Protein AF-A0A835L212-F1 (afdb_monomer_lite)

Structure (mmCIF, N/CA/C/O backbone):
data_AF-A0A835L212-F1
#
_entry.id   AF-A0A835L212-F1
#
loop_
_atom_site.group_PDB
_atom_site.id
_atom_site.type_symbol
_atom_site.label_atom_id
_atom_site.label_alt_id
_atom_site.label_comp_id
_atom_site.label_asym_id
_atom_site.label_entity_id
_atom_site.label_seq_id
_atom_site.pdbx_PDB_ins_code
_atom_site.Cartn_x
_atom_site.Cartn_y
_atom_site.Cartn_z
_atom_site.occupancy
_atom_site.B_iso_or_equiv
_atom_site.auth_seq_id
_atom_site.auth_comp_id
_atom_site.auth_asym_id
_atom_site.auth_atom_id
_atom_site.pdbx_PDB_model_num
ATOM 1 N N . MET A 1 1 ? -10.636 13.031 8.357 1.00 70.44 1 MET A N 1
ATOM 2 C CA . MET A 1 1 ? -10.614 12.098 7.208 1.00 70.44 1 MET A CA 1
ATOM 3 C C . MET A 1 1 ? -11.930 12.208 6.466 1.00 70.44 1 MET A C 1
ATOM 5 O O . MET A 1 1 ? -12.944 12.406 7.127 1.00 70.44 1 MET A O 1
ATOM 9 N N . SER A 1 2 ? -11.921 12.104 5.136 1.00 88.88 2 SER A N 1
ATOM 10 C CA . SER A 1 2 ? -13.164 11.943 4.375 1.00 88.88 2 SER A CA 1
ATOM 11 C C . SER A 1 2 ? -13.771 10.563 4.650 1.00 88.88 2 SER A C 1
ATOM 13 O O . SER A 1 2 ? -13.042 9.620 4.964 1.00 88.88 2 SER A O 1
ATOM 15 N N . ALA A 1 3 ? -15.092 10.424 4.512 1.00 89.00 3 ALA A N 1
ATOM 16 C CA . ALA A 1 3 ? -15.765 9.128 4.636 1.00 89.00 3 ALA A CA 1
ATOM 17 C C . ALA A 1 3 ? -15.241 8.112 3.603 1.00 89.00 3 ALA A C 1
ATOM 19 O O . ALA A 1 3 ? -15.040 6.946 3.932 1.00 89.00 3 ALA A O 1
ATOM 20 N N . ALA A 1 4 ? -14.932 8.577 2.388 1.00 92.06 4 ALA A N 1
ATOM 21 C CA . ALA A 1 4 ? -14.387 7.736 1.323 1.00 92.06 4 ALA A CA 1
ATOM 22 C C . ALA A 1 4 ? -12.998 7.174 1.673 1.00 92.06 4 ALA A C 1
ATOM 24 O O . ALA A 1 4 ? -12.751 5.983 1.497 1.00 92.06 4 ALA A O 1
ATOM 25 N N . ASP A 1 5 ? -12.112 8.005 2.232 1.00 90.25 5 ASP A N 1
ATOM 26 C CA . ASP A 1 5 ? -10.775 7.568 2.658 1.00 90.25 5 ASP A CA 1
ATOM 27 C C . ASP A 1 5 ? -10.868 6.550 3.800 1.00 90.25 5 ASP A C 1
ATOM 29 O O . ASP A 1 5 ? -10.077 5.611 3.881 1.00 90.25 5 ASP A O 1
ATOM 33 N N . PHE A 1 6 ? -11.850 6.733 4.688 1.00 90.94 6 PHE A N 1
ATOM 34 C CA . PHE A 1 6 ? -12.090 5.826 5.803 1.00 90.94 6 PHE A CA 1
ATOM 35 C C . PHE A 1 6 ? -12.523 4.442 5.330 1.00 90.94 6 PHE A C 1
ATOM 37 O O . PHE A 1 6 ? -11.936 3.449 5.755 1.00 90.94 6 PHE A O 1
ATOM 44 N N . GLU A 1 7 ? -13.497 4.361 4.424 1.00 93.00 7 GLU A N 1
ATOM 45 C CA . GLU A 1 7 ? -13.922 3.086 3.838 1.00 93.00 7 GLU A CA 1
ATOM 46 C C . GLU A 1 7 ? -12.813 2.433 3.012 1.00 93.00 7 GLU A C 1
ATOM 48 O O . GLU A 1 7 ? -12.614 1.221 3.098 1.00 93.00 7 GLU A O 1
ATOM 53 N N . TYR A 1 8 ? -12.055 3.228 2.251 1.00 92.31 8 TYR A N 1
ATOM 54 C CA . TYR A 1 8 ? -10.911 2.734 1.490 1.00 92.31 8 TYR A CA 1
ATOM 55 C C . TYR A 1 8 ? -9.886 2.048 2.401 1.00 92.31 8 TYR A C 1
ATOM 57 O O . TYR A 1 8 ? -9.523 0.892 2.167 1.00 92.31 8 TYR A O 1
ATOM 65 N N . LEU A 1 9 ? -9.469 2.723 3.477 1.00 91.25 9 LEU A N 1
ATOM 66 C CA . LEU A 1 9 ? -8.549 2.143 4.451 1.00 91.25 9 LEU A CA 1
ATOM 67 C C . LEU A 1 9 ? -9.162 0.917 5.125 1.00 91.25 9 LEU A C 1
ATOM 69 O O . LEU A 1 9 ? -8.510 -0.119 5.196 1.00 91.25 9 LEU A O 1
ATOM 73 N N . LEU A 1 10 ? -10.421 0.987 5.560 1.00 91.75 10 LEU A N 1
ATOM 74 C CA . LEU A 1 10 ? -11.091 -0.131 6.221 1.00 91.75 10 LEU A CA 1
ATOM 75 C C . LEU A 1 10 ? -11.120 -1.393 5.346 1.00 91.75 10 LEU A C 1
ATOM 77 O O . LEU A 1 10 ? -10.877 -2.484 5.851 1.00 91.75 10 LEU A O 1
ATOM 81 N N . ASN A 1 11 ? -11.350 -1.253 4.040 1.00 92.38 11 ASN A N 1
ATOM 82 C CA . ASN A 1 11 ? -11.322 -2.377 3.103 1.00 92.38 11 ASN A CA 1
ATOM 83 C C . ASN A 1 11 ? -9.909 -2.941 2.899 1.00 92.38 11 ASN A C 1
ATOM 85 O O . ASN A 1 11 ? -9.748 -4.151 2.754 1.00 92.38 11 ASN A O 1
ATOM 89 N N . LYS A 1 12 ? -8.887 -2.080 2.908 1.00 90.88 12 LYS A N 1
ATOM 90 C CA . LYS A 1 12 ? -7.484 -2.476 2.737 1.00 90.88 12 LYS A CA 1
ATOM 91 C C . LYS A 1 12 ? -6.911 -3.170 3.967 1.00 90.88 12 LYS A C 1
ATOM 93 O O . LYS A 1 12 ? -6.424 -4.291 3.875 1.00 90.88 12 LYS A O 1
ATOM 98 N N . ILE A 1 13 ? -6.985 -2.521 5.127 1.00 92.50 13 ILE A N 1
ATOM 99 C CA . ILE A 1 13 ? -6.368 -3.037 6.355 1.00 92.50 13 ILE A CA 1
ATOM 100 C C . ILE A 1 13 ? -7.302 -3.926 7.182 1.00 92.50 13 ILE A C 1
ATOM 102 O O . ILE A 1 13 ? -6.830 -4.664 8.045 1.00 92.50 13 ILE A O 1
ATOM 106 N N . GLY A 1 14 ? -8.613 -3.884 6.923 1.00 89.12 14 GLY A N 1
ATOM 107 C CA . GLY A 1 14 ? -9.645 -4.624 7.655 1.00 89.12 14 GLY A CA 1
ATOM 108 C C . GLY A 1 14 ? -9.334 -6.105 7.873 1.00 89.12 14 GLY A C 1
ATOM 109 O O . GLY A 1 14 ? -9.448 -6.551 9.013 1.00 89.12 14 GLY A O 1
ATOM 110 N N . PRO A 1 15 ? -8.869 -6.861 6.859 1.00 89.31 15 PRO A N 1
ATOM 111 C CA . PRO A 1 15 ? -8.487 -8.263 7.030 1.00 89.31 15 PRO A CA 1
ATOM 112 C C . PRO A 1 15 ? -7.364 -8.492 8.054 1.00 89.31 15 PRO A C 1
ATOM 114 O O . PRO A 1 15 ? -7.351 -9.523 8.720 1.00 89.31 15 PRO A O 1
ATOM 117 N N . PHE A 1 16 ? -6.443 -7.537 8.214 1.00 87.81 16 PHE A N 1
ATOM 118 C CA . PHE A 1 16 ? -5.304 -7.643 9.133 1.00 87.81 16 PHE A CA 1
ATOM 119 C C . PHE A 1 16 ? -5.662 -7.265 10.572 1.00 87.81 16 PHE A C 1
ATOM 121 O O . PHE A 1 16 ? -5.077 -7.787 11.519 1.00 87.81 16 PHE A O 1
ATOM 128 N N . ILE A 1 17 ? -6.624 -6.354 10.743 1.00 89.06 17 ILE A N 1
ATOM 129 C CA . ILE A 1 17 ? -7.064 -5.864 12.056 1.00 89.06 17 ILE A CA 1
ATOM 130 C C . ILE A 1 17 ? -8.395 -6.481 12.510 1.00 89.06 17 ILE A C 1
ATOM 132 O O . ILE A 1 17 ? -8.899 -6.149 13.585 1.00 89.06 17 ILE A O 1
ATOM 136 N N . ALA A 1 18 ? -8.991 -7.373 11.722 1.00 86.31 18 ALA A N 1
ATOM 137 C CA . ALA A 1 18 ? -10.182 -8.107 12.118 1.00 86.31 18 ALA A CA 1
ATOM 138 C C . ALA A 1 18 ? -9.864 -9.021 13.307 1.00 86.31 18 ALA A C 1
ATOM 140 O O . ALA A 1 18 ? -8.902 -9.787 13.299 1.00 86.31 18 ALA A O 1
ATOM 141 N N . LYS A 1 19 ? -10.691 -8.947 14.347 1.00 82.81 19 LYS A N 1
ATOM 142 C CA . LYS A 1 19 ? -10.622 -9.832 15.511 1.00 82.81 19 LYS A CA 1
ATOM 143 C C . LYS A 1 19 ? -11.982 -10.478 15.735 1.00 82.81 19 LYS A C 1
ATOM 145 O O . LYS A 1 19 ? -13.010 -9.935 15.336 1.00 82.81 19 LYS A O 1
ATOM 150 N N . GLN A 1 20 ? -11.962 -11.660 16.339 1.00 80.31 20 GLN A N 1
ATOM 151 C CA . GLN A 1 20 ? -13.162 -12.436 16.628 1.00 80.31 20 GLN A CA 1
ATOM 152 C C . GLN A 1 20 ? -13.620 -12.215 18.067 1.00 80.31 20 GLN A C 1
ATOM 154 O O . GLN A 1 20 ? -12.817 -11.931 18.961 1.00 80.31 20 GLN A O 1
ATOM 159 N N . ASP A 1 21 ? -14.924 -12.359 18.275 1.00 85.31 21 ASP A N 1
ATOM 160 C CA . ASP A 1 21 ? -15.516 -12.368 19.605 1.00 85.31 21 ASP A CA 1
ATOM 161 C C . ASP A 1 21 ? -14.958 -13.534 20.427 1.00 85.31 21 ASP A C 1
ATOM 163 O O . ASP A 1 21 ? -14.700 -14.626 19.920 1.00 85.31 21 ASP A O 1
ATOM 167 N N . THR A 1 22 ? -14.784 -13.302 21.724 1.00 85.00 22 THR A N 1
ATOM 168 C CA . THR A 1 22 ? -14.407 -14.347 22.683 1.00 85.00 22 THR A CA 1
ATOM 169 C C . THR A 1 22 ? -15.605 -14.686 23.563 1.00 85.00 22 THR A C 1
ATOM 171 O O . THR A 1 22 ? -16.493 -13.852 23.740 1.00 85.00 22 THR A O 1
ATOM 174 N N . ASN A 1 23 ? -15.600 -15.858 24.210 1.00 81.69 23 ASN A N 1
ATOM 175 C CA . ASN A 1 23 ? -16.662 -16.244 25.157 1.00 81.69 23 ASN A CA 1
ATOM 176 C C . ASN A 1 23 ? -16.877 -15.228 26.295 1.00 81.69 23 ASN A C 1
ATOM 178 O O . ASN A 1 23 ? -17.965 -15.164 26.857 1.00 81.69 23 ASN A O 1
ATOM 182 N N . MET A 1 24 ? -15.854 -14.440 26.638 1.00 80.31 24 MET A N 1
ATOM 183 C CA . MET A 1 24 ? -15.894 -13.495 27.758 1.00 80.31 24 MET A CA 1
ATOM 184 C C . MET A 1 24 ? -16.203 -12.054 27.332 1.00 80.31 24 MET A C 1
ATOM 186 O O . MET A 1 24 ? -16.617 -11.248 28.164 1.00 80.31 24 MET A O 1
ATOM 190 N N . ARG A 1 25 ? -15.966 -11.689 26.063 1.00 81.12 25 ARG A N 1
ATOM 191 C CA . ARG A 1 25 ? -16.117 -10.311 25.574 1.00 81.12 25 ARG A CA 1
ATOM 192 C C . ARG A 1 25 ? -16.297 -10.271 24.056 1.00 81.12 25 ARG A C 1
ATOM 194 O O . ARG A 1 25 ? -15.542 -10.923 23.330 1.00 81.12 25 ARG A O 1
ATOM 201 N N . LYS A 1 26 ? -17.212 -9.409 23.595 1.00 82.56 26 LYS A N 1
ATOM 202 C CA . LYS A 1 26 ? -17.301 -8.998 22.187 1.00 82.56 26 LYS A CA 1
ATOM 203 C C . LYS A 1 26 ? -16.055 -8.224 21.761 1.00 82.56 26 LYS A C 1
ATOM 205 O O . LYS A 1 26 ? -15.530 -7.395 22.513 1.00 82.56 26 LYS A O 1
ATOM 210 N N . CYS A 1 27 ? -15.587 -8.506 20.559 1.00 85.19 27 CYS A N 1
ATOM 211 C CA . CYS A 1 27 ? -14.503 -7.795 19.927 1.00 85.19 27 CYS A CA 1
ATOM 212 C C . CYS A 1 27 ? -14.895 -6.338 19.667 1.00 85.19 27 CYS A C 1
ATOM 214 O O . CYS A 1 27 ? -16.058 -6.009 19.436 1.00 85.19 27 CYS A O 1
ATOM 216 N N . ILE A 1 28 ? -13.895 -5.459 19.695 1.00 85.38 28 ILE A N 1
ATOM 217 C CA . ILE A 1 28 ? -14.054 -4.079 19.246 1.00 85.38 28 ILE A CA 1
ATOM 218 C C . ILE A 1 28 ? -14.254 -4.111 17.725 1.00 85.38 28 ILE A C 1
ATOM 220 O O . ILE A 1 28 ? -13.419 -4.706 17.032 1.00 85.38 28 ILE A O 1
ATOM 224 N N . PRO A 1 29 ? -15.329 -3.506 17.198 1.00 89.00 29 PRO A N 1
ATOM 225 C CA . PRO A 1 29 ? -15.591 -3.492 15.767 1.00 89.00 29 PRO A CA 1
ATOM 226 C C . PRO A 1 29 ? -14.468 -2.767 15.024 1.00 89.00 29 PRO A C 1
ATOM 228 O O . PRO A 1 29 ? -13.897 -1.792 15.513 1.00 89.00 29 PRO A O 1
ATOM 231 N N . ILE A 1 30 ? -14.151 -3.246 13.822 1.00 90.62 30 ILE A N 1
ATOM 232 C CA . ILE A 1 30 ? -13.004 -2.794 13.016 1.00 90.62 30 ILE A CA 1
ATOM 233 C C . ILE A 1 30 ? -13.026 -1.271 12.800 1.00 90.62 30 ILE A C 1
ATOM 235 O O . ILE A 1 30 ? -11.984 -0.621 12.852 1.00 90.62 30 ILE A O 1
ATOM 239 N N . GLN A 1 31 ? -14.219 -0.699 12.634 1.00 90.94 31 GLN A N 1
ATOM 240 C CA . GLN A 1 31 ? -14.452 0.733 12.463 1.00 90.94 31 GLN A CA 1
ATOM 241 C C . GLN A 1 31 ? -13.967 1.532 13.677 1.00 90.94 31 GLN A C 1
ATOM 243 O O . GLN A 1 31 ? -13.248 2.513 13.523 1.00 90.94 31 GLN A O 1
ATOM 248 N N . GLU A 1 32 ? -14.304 1.094 14.892 1.00 90.69 32 GLU A N 1
ATOM 249 C CA . GLU A 1 32 ? -13.860 1.762 16.120 1.00 90.69 32 GLU A CA 1
ATOM 250 C C . GLU A 1 32 ? -12.357 1.598 16.328 1.00 90.69 32 GLU A C 1
ATOM 252 O O . GLU A 1 32 ? -11.688 2.532 16.761 1.00 90.69 32 GLU A O 1
ATOM 257 N N . ARG A 1 33 ? -11.798 0.435 15.970 1.00 91.62 33 ARG A N 1
ATOM 258 C CA . ARG A 1 33 ? -10.348 0.204 16.044 1.00 91.62 33 ARG A CA 1
ATOM 259 C C . ARG A 1 33 ? -9.577 1.185 15.163 1.00 91.62 33 ARG A C 1
ATOM 261 O O . ARG A 1 33 ? -8.579 1.741 15.618 1.00 91.62 33 ARG A O 1
ATOM 268 N N . LEU A 1 34 ? -10.054 1.402 13.935 1.00 91.75 34 LEU A N 1
ATOM 269 C CA . LEU A 1 34 ? -9.471 2.367 13.008 1.00 91.75 34 LEU A CA 1
ATOM 270 C C . LEU A 1 34 ? -9.679 3.803 13.500 1.00 91.75 34 LEU A C 1
ATOM 272 O O . LEU A 1 34 ? -8.713 4.558 13.571 1.00 91.75 34 LEU A O 1
ATOM 276 N N . ALA A 1 35 ? -10.896 4.158 13.922 1.00 90.75 35 ALA A N 1
ATOM 277 C CA . ALA A 1 35 ? -11.215 5.494 14.427 1.00 90.75 35 ALA A CA 1
ATOM 278 C C . ALA A 1 35 ? -10.301 5.903 15.594 1.00 90.75 35 ALA A C 1
ATOM 280 O O . ALA A 1 35 ? -9.655 6.945 15.528 1.00 90.75 35 ALA A O 1
ATOM 281 N N . VAL A 1 36 ? -10.136 5.023 16.589 1.00 91.25 36 VAL A N 1
ATOM 282 C CA . VAL A 1 36 ? -9.240 5.237 17.739 1.00 91.25 36 VAL A CA 1
ATOM 283 C C . VAL A 1 36 ? -7.792 5.484 17.313 1.00 91.25 36 VAL A C 1
ATOM 285 O O . VAL A 1 36 ? -7.079 6.231 17.976 1.00 91.25 36 VAL A O 1
ATOM 288 N N . SER A 1 37 ? -7.334 4.832 16.242 1.00 88.38 37 SER A N 1
ATOM 289 C CA . SER A 1 37 ? -5.959 4.978 15.753 1.00 88.38 37 SER A CA 1
ATOM 290 C C . SER A 1 37 ? -5.725 6.204 14.880 1.00 88.38 37 SER A C 1
ATOM 292 O O . SER A 1 37 ? -4.597 6.686 14.793 1.00 88.38 37 SER A O 1
ATOM 294 N N . CYS A 1 38 ? -6.781 6.708 14.246 1.00 86.25 38 CYS A N 1
ATOM 295 C CA . CYS A 1 38 ? -6.734 7.922 13.445 1.00 86.25 38 CYS A CA 1
ATOM 296 C C . CYS A 1 38 ? -6.922 9.179 14.299 1.00 86.25 38 CYS A C 1
ATOM 298 O O . CYS A 1 38 ? -6.452 10.248 13.906 1.00 86.25 38 CYS A O 1
ATOM 300 N N . ASP A 1 39 ? -7.5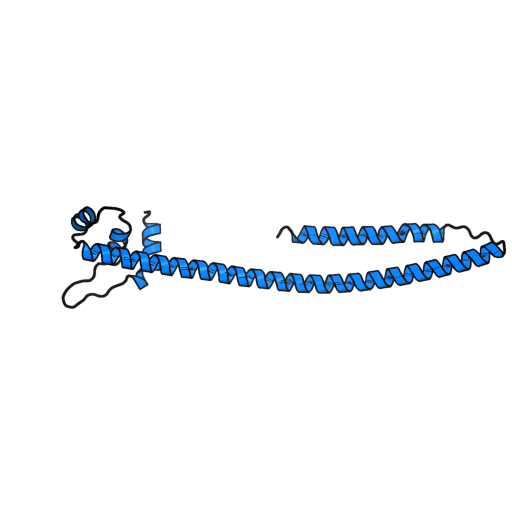86 9.066 15.452 1.00 82.94 39 ASP A N 1
ATOM 301 C CA . ASP A 1 39 ? -7.695 10.167 16.399 1.00 82.94 39 ASP A CA 1
ATOM 302 C C . ASP A 1 39 ? -6.332 10.435 17.051 1.00 82.94 39 ASP A C 1
ATOM 304 O O . ASP A 1 39 ? -5.870 9.709 17.931 1.00 82.94 39 ASP A O 1
ATOM 308 N N . GLY A 1 40 ? -5.679 11.522 16.634 1.00 83.06 40 GLY A N 1
ATOM 309 C CA . GLY A 1 40 ? -4.385 11.986 17.155 1.00 83.06 40 GLY A CA 1
ATOM 310 C C . GLY A 1 40 ? -4.436 12.570 18.574 1.00 83.06 40 GLY A C 1
ATOM 311 O O . GLY A 1 40 ? -3.611 13.413 18.927 1.00 83.06 40 GLY A O 1
ATOM 312 N N . ASP A 1 41 ? -5.420 12.168 19.372 1.00 88.06 41 ASP A N 1
ATOM 313 C CA . ASP A 1 41 ? -5.684 12.699 20.701 1.00 88.06 41 ASP A CA 1
ATOM 314 C C . ASP A 1 41 ? -4.892 11.967 21.794 1.00 88.06 41 ASP A C 1
ATOM 316 O O . ASP A 1 41 ? -4.366 10.864 21.629 1.00 88.06 41 ASP A O 1
ATOM 320 N N . LYS A 1 42 ? -4.813 12.572 22.983 1.00 91.12 42 LYS A N 1
ATOM 321 C CA . LYS A 1 42 ? -4.148 11.934 24.131 1.00 91.12 42 LYS A CA 1
ATOM 322 C C . LYS A 1 42 ? -4.902 10.667 24.551 1.00 91.12 42 LYS A C 1
ATOM 324 O O . LYS A 1 42 ? -6.128 10.667 24.645 1.00 91.12 42 LYS A O 1
ATOM 329 N N . PHE A 1 43 ? -4.170 9.637 24.988 1.00 90.38 43 PHE A N 1
ATOM 330 C CA . PHE A 1 43 ? -4.743 8.375 25.492 1.00 90.38 43 PHE A CA 1
ATOM 331 C C . PHE A 1 43 ? -5.826 8.547 26.568 1.00 90.38 43 PHE A C 1
ATOM 333 O O . PHE A 1 43 ? -6.745 7.739 26.651 1.00 90.38 43 PHE A O 1
ATOM 340 N N . SER A 1 44 ? -5.722 9.567 27.426 1.00 90.69 44 SER A N 1
ATOM 341 C CA . SER A 1 44 ? -6.745 9.873 28.435 1.00 90.69 44 SER A CA 1
ATOM 342 C C . SER A 1 44 ? -8.059 10.357 27.821 1.00 90.69 44 SER A C 1
ATOM 344 O O . SER A 1 44 ? -9.119 9.952 28.290 1.00 90.69 44 SER A O 1
ATOM 346 N N . SER A 1 45 ? -7.986 11.187 26.778 1.00 92.62 45 SER A N 1
ATOM 347 C CA . SER A 1 45 ? -9.153 11.690 26.049 1.00 92.62 45 SER A CA 1
ATOM 348 C C . SER A 1 45 ? -9.819 10.558 25.271 1.00 92.62 45 SER A C 1
ATOM 350 O O . SER A 1 45 ? -11.018 10.338 25.414 1.00 92.62 45 SER A O 1
ATOM 352 N N . LEU A 1 46 ? -9.020 9.754 24.562 1.00 91.00 46 LEU A N 1
ATOM 353 C CA . LEU A 1 46 ? -9.493 8.575 23.829 1.00 91.00 46 LEU A CA 1
ATOM 354 C C . LEU A 1 46 ? -10.155 7.544 24.750 1.00 91.00 46 LEU A C 1
ATOM 356 O O . LEU A 1 46 ? -11.217 7.015 24.431 1.00 91.00 46 LEU A O 1
ATOM 360 N N . ALA A 1 47 ? -9.571 7.291 25.926 1.00 91.38 47 ALA A N 1
ATOM 361 C CA . ALA A 1 47 ? -10.150 6.384 26.918 1.00 91.38 47 ALA A CA 1
ATOM 362 C C . ALA A 1 47 ? -11.516 6.867 27.415 1.00 91.38 47 ALA A C 1
ATOM 364 O O . ALA A 1 47 ? -12.423 6.061 27.623 1.00 91.38 47 ALA A O 1
ATOM 365 N N . TYR A 1 48 ? -11.683 8.181 27.584 1.00 91.94 48 TYR A N 1
ATOM 366 C CA . TYR A 1 48 ? -12.962 8.759 27.976 1.00 91.94 48 TYR A CA 1
ATOM 367 C C . TYR A 1 48 ? -14.002 8.703 26.849 1.00 91.94 48 TYR A C 1
ATOM 369 O O . TYR A 1 48 ? -15.165 8.403 27.133 1.00 91.94 48 TYR A O 1
ATOM 377 N N . LEU A 1 49 ? -13.591 8.964 25.604 1.00 91.50 49 LEU A N 1
ATOM 378 C CA . LEU A 1 49 ? -14.466 9.018 24.430 1.00 91.50 49 LEU A CA 1
ATOM 379 C C . LEU A 1 49 ? -14.954 7.624 24.014 1.00 91.50 49 LEU A 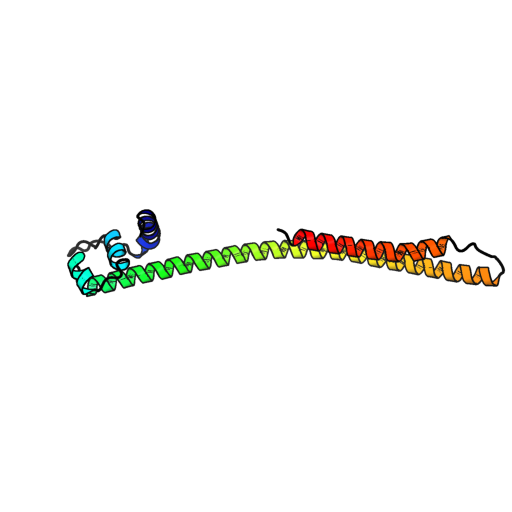C 1
ATOM 381 O O . LEU A 1 49 ? -16.155 7.375 23.983 1.00 91.50 49 LEU A O 1
ATOM 385 N N . PHE A 1 50 ? -14.025 6.694 23.789 1.00 88.12 50 PHE A N 1
ATOM 386 C CA . PHE A 1 50 ? -14.311 5.341 23.301 1.00 88.12 50 PHE A CA 1
ATOM 387 C C . PHE A 1 50 ? -14.607 4.327 24.414 1.00 88.12 50 PHE A C 1
ATOM 389 O O . PHE A 1 50 ? -14.922 3.174 24.140 1.00 88.12 50 PHE A O 1
ATOM 396 N N . LYS A 1 51 ? -14.497 4.729 25.689 1.00 90.31 51 LYS A N 1
ATOM 397 C CA . LYS A 1 51 ? -14.700 3.854 26.864 1.00 90.31 51 LYS A CA 1
ATOM 398 C C . LYS A 1 51 ? -13.785 2.620 26.879 1.00 90.31 51 LYS A C 1
ATOM 400 O O . LYS A 1 51 ? -14.134 1.576 27.429 1.00 90.31 51 LYS A O 1
ATOM 405 N N . PHE A 1 52 ? -12.585 2.746 26.317 1.00 88.88 52 PHE A N 1
ATOM 406 C CA . PHE A 1 52 ? -11.556 1.706 26.338 1.00 88.88 52 PHE A CA 1
ATOM 407 C C . PHE A 1 52 ? -10.483 1.992 27.385 1.00 88.88 52 PHE A C 1
ATOM 409 O O . PHE A 1 52 ? -10.188 3.140 27.713 1.00 88.88 52 PHE A O 1
ATOM 416 N N . SER A 1 53 ? -9.849 0.934 27.900 1.00 91.25 53 SER A N 1
ATOM 417 C CA . SER A 1 53 ? -8.654 1.109 28.725 1.00 91.25 53 SER A CA 1
ATOM 418 C C . SER A 1 53 ? -7.512 1.678 27.878 1.00 91.25 53 SER A C 1
ATOM 420 O O . SER A 1 53 ? -7.390 1.374 26.690 1.00 91.25 53 SER A O 1
ATOM 422 N N . LYS A 1 54 ? -6.615 2.449 28.504 1.00 91.19 54 LYS A N 1
ATOM 423 C CA . LYS A 1 54 ? -5.423 2.989 27.825 1.00 91.19 54 LYS A CA 1
ATOM 424 C C . LYS A 1 54 ? -4.575 1.890 27.171 1.00 91.19 54 LYS A C 1
ATOM 426 O O . LYS A 1 54 ? -4.046 2.102 26.087 1.00 91.19 54 LYS A O 1
ATOM 431 N N . SER A 1 55 ? -4.491 0.714 27.800 1.00 92.06 55 SER A N 1
ATOM 432 C CA . SER A 1 55 ? -3.802 -0.453 27.236 1.00 92.06 55 SER A CA 1
ATOM 433 C C . 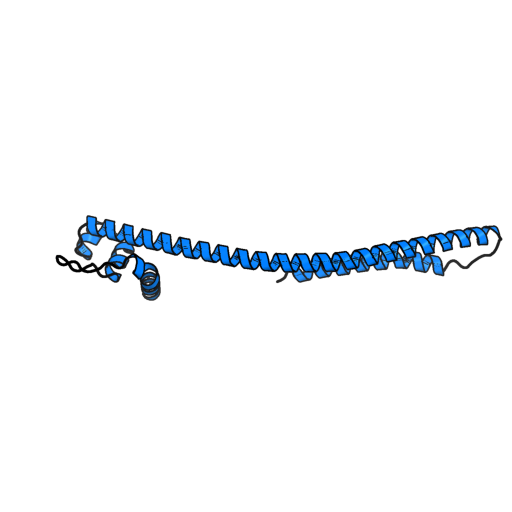SER A 1 55 ? -4.465 -0.947 25.952 1.00 92.06 55 SER A C 1
ATOM 435 O O . SER A 1 55 ? -3.784 -1.147 24.956 1.00 92.06 55 SER A O 1
ATOM 437 N N . THR A 1 56 ? -5.795 -1.069 25.947 1.00 90.81 56 THR A N 1
ATOM 438 C CA . THR A 1 56 ? -6.564 -1.490 24.768 1.00 90.81 56 THR A CA 1
ATOM 439 C C . THR A 1 56 ? -6.369 -0.516 23.608 1.00 90.81 56 THR A C 1
ATOM 441 O O . THR A 1 56 ? -6.183 -0.948 22.474 1.00 90.81 56 THR A O 1
ATOM 444 N N . ILE A 1 57 ? -6.369 0.789 23.893 1.00 91.94 57 ILE A N 1
ATOM 445 C CA . ILE A 1 57 ? -6.123 1.838 22.894 1.00 91.94 57 ILE A CA 1
ATOM 446 C C . ILE A 1 57 ? -4.716 1.702 22.313 1.00 91.94 57 ILE A C 1
ATOM 448 O O . ILE A 1 57 ? -4.574 1.653 21.097 1.00 91.94 57 ILE A O 1
ATOM 452 N N . ALA A 1 58 ? -3.691 1.570 23.160 1.00 92.12 58 ALA A N 1
ATOM 453 C CA . ALA A 1 58 ? -2.313 1.391 22.703 1.00 92.12 58 ALA A CA 1
ATOM 454 C C . ALA A 1 58 ? -2.161 0.157 21.800 1.00 92.12 58 ALA A C 1
ATOM 456 O O . ALA A 1 58 ? -1.562 0.245 20.731 1.00 92.12 58 ALA A O 1
ATOM 457 N N . THR A 1 59 ? -2.768 -0.969 22.183 1.00 91.19 59 THR A N 1
ATOM 458 C CA . THR A 1 59 ? -2.785 -2.183 21.360 1.00 91.19 59 THR A CA 1
ATOM 459 C C . THR A 1 59 ? -3.517 -1.967 20.034 1.00 91.19 59 THR A C 1
ATOM 461 O O . THR A 1 59 ? -3.031 -2.407 18.997 1.00 91.19 59 THR A O 1
ATOM 464 N N . CYS A 1 60 ? -4.655 -1.263 20.031 1.00 90.88 60 CYS A N 1
ATOM 465 C CA . CYS A 1 60 ? -5.373 -0.959 18.792 1.00 90.88 60 CYS A CA 1
ATOM 466 C C . CYS A 1 60 ? -4.534 -0.100 17.847 1.00 90.88 60 CYS A C 1
ATOM 468 O O . CYS A 1 60 ? -4.413 -0.459 16.680 1.00 90.88 60 CYS A O 1
ATOM 470 N N . ILE A 1 61 ? -3.920 0.970 18.357 1.00 91.94 61 ILE A N 1
ATOM 471 C CA . ILE A 1 61 ? -3.049 1.855 17.576 1.00 91.94 61 ILE A CA 1
ATOM 472 C C . ILE A 1 61 ? -1.895 1.058 16.970 1.00 91.94 61 ILE A C 1
ATOM 474 O O . ILE A 1 61 ? -1.679 1.123 15.766 1.00 91.94 61 ILE A O 1
ATOM 478 N N . MET A 1 62 ? -1.189 0.263 17.779 1.00 92.00 62 MET A N 1
ATOM 479 C CA . MET A 1 62 ? -0.065 -0.538 17.292 1.00 92.00 62 MET A CA 1
ATOM 480 C C . MET A 1 62 ? -0.471 -1.514 16.188 1.00 92.00 62 MET A C 1
ATOM 482 O O . MET A 1 62 ? 0.203 -1.582 15.164 1.00 92.00 62 MET A O 1
ATOM 486 N N . GLU A 1 63 ? -1.569 -2.249 16.377 1.00 91.31 63 GLU A N 1
ATOM 487 C CA . GLU A 1 63 ? -2.043 -3.217 15.384 1.00 91.31 63 GLU A CA 1
ATOM 488 C C . GLU A 1 63 ? -2.455 -2.532 14.073 1.00 91.31 63 GLU A C 1
ATOM 490 O O . GLU A 1 63 ? -2.111 -3.018 12.997 1.00 91.31 63 GLU A O 1
ATOM 495 N N . VAL A 1 64 ? -3.131 -1.380 14.145 1.00 93.12 64 VAL A N 1
ATOM 496 C CA . VAL A 1 64 ? -3.512 -0.619 12.946 1.00 93.12 64 VAL A CA 1
ATOM 497 C C . VAL A 1 64 ? -2.286 -0.041 12.239 1.00 93.12 64 VAL A C 1
ATOM 499 O O . VAL A 1 64 ? -2.154 -0.200 11.027 1.00 93.12 64 VAL A O 1
ATOM 502 N N . CYS A 1 65 ? -1.352 0.574 12.970 1.00 91.31 65 CYS A N 1
ATOM 503 C CA . CYS A 1 65 ? -0.116 1.097 12.388 1.00 91.31 65 CYS A CA 1
ATOM 504 C C . CYS A 1 65 ? 0.707 -0.009 11.715 1.00 91.31 65 CYS A C 1
ATOM 506 O O . CYS A 1 65 ? 1.244 0.201 10.630 1.00 91.31 65 CYS A O 1
ATOM 508 N N . GLN A 1 66 ? 0.784 -1.192 12.325 1.00 92.69 66 GLN A N 1
ATOM 509 C CA . GLN A 1 66 ? 1.496 -2.326 11.747 1.00 92.69 66 GLN A CA 1
ATOM 510 C C . GLN A 1 66 ? 0.837 -2.815 10.451 1.00 92.69 66 GLN A C 1
ATOM 512 O O . GLN A 1 66 ? 1.540 -3.038 9.465 1.00 92.69 66 GLN A O 1
ATOM 517 N N . ALA A 1 67 ? -0.495 -2.924 10.427 1.00 92.69 67 ALA A N 1
ATOM 518 C CA . ALA A 1 67 ? -1.238 -3.286 9.222 1.00 92.69 67 ALA A CA 1
ATOM 519 C C . ALA A 1 67 ? -1.031 -2.266 8.090 1.00 92.69 67 ALA A C 1
ATOM 521 O O . ALA A 1 67 ? -0.783 -2.653 6.951 1.00 92.69 67 ALA A O 1
ATOM 522 N N . LEU A 1 68 ? -1.052 -0.966 8.407 1.00 91.81 68 LEU A N 1
ATOM 523 C CA . LEU A 1 68 ? -0.786 0.098 7.435 1.00 91.81 68 LEU A CA 1
ATOM 524 C C . LEU A 1 68 ? 0.630 0.002 6.859 1.00 91.81 68 LEU A C 1
ATOM 526 O O . LEU A 1 68 ? 0.799 0.037 5.645 1.00 91.81 68 LEU A O 1
ATOM 530 N N . ILE A 1 69 ? 1.650 -0.158 7.707 1.00 92.06 69 ILE A N 1
ATOM 531 C CA . ILE A 1 69 ? 3.045 -0.288 7.254 1.00 92.06 69 ILE A CA 1
ATOM 532 C C . ILE A 1 69 ? 3.203 -1.486 6.312 1.00 92.06 69 ILE A C 1
ATOM 534 O O . ILE A 1 69 ? 3.909 -1.393 5.307 1.00 92.06 69 ILE A O 1
ATOM 538 N N . GLN A 1 70 ? 2.555 -2.607 6.629 1.00 91.12 70 GLN A N 1
ATOM 539 C CA . GLN A 1 70 ? 2.599 -3.803 5.797 1.00 91.12 70 GLN A CA 1
ATOM 540 C C . GLN A 1 70 ? 1.938 -3.572 4.433 1.00 91.12 70 GLN A C 1
ATOM 542 O O . GLN A 1 70 ? 2.543 -3.903 3.414 1.00 91.12 70 GLN A O 1
ATOM 547 N N . GLU A 1 71 ? 0.754 -2.958 4.407 1.00 91.25 71 GLU A N 1
ATOM 548 C CA . GLU A 1 71 ? 0.042 -2.654 3.163 1.00 91.25 71 GLU A CA 1
ATOM 549 C C . GLU A 1 71 ? 0.850 -1.696 2.275 1.00 91.25 71 GLU A C 1
ATOM 551 O O . GLU A 1 71 ? 1.084 -1.986 1.101 1.00 91.25 71 GLU A O 1
ATOM 556 N N . LEU A 1 72 ? 1.384 -0.607 2.846 1.00 89.69 72 LEU A N 1
ATOM 557 C CA . LEU A 1 72 ? 2.242 0.327 2.109 1.00 89.69 72 LEU A CA 1
ATOM 558 C C . LEU A 1 72 ? 3.481 -0.368 1.526 1.00 89.69 72 LEU A C 1
ATOM 560 O O . LEU A 1 72 ? 3.899 -0.071 0.406 1.00 89.69 72 LEU A O 1
ATOM 564 N N . ARG A 1 73 ? 4.089 -1.297 2.270 1.00 89.12 73 ARG A N 1
ATOM 565 C CA . ARG A 1 73 ? 5.283 -2.015 1.811 1.00 89.12 73 ARG A CA 1
ATOM 566 C C . ARG A 1 73 ? 4.991 -2.897 0.599 1.00 89.12 73 ARG A C 1
ATOM 568 O O . ARG A 1 73 ? 5.802 -2.931 -0.329 1.00 89.12 73 ARG A O 1
ATOM 575 N N . GLU A 1 74 ? 3.862 -3.598 0.601 1.00 88.75 74 GLU A N 1
ATOM 576 C CA . GLU A 1 74 ? 3.454 -4.438 -0.529 1.00 88.75 74 GLU A CA 1
ATOM 577 C C . GLU A 1 74 ? 3.063 -3.597 -1.752 1.00 88.75 74 GLU A C 1
ATOM 579 O O . GLU A 1 74 ? 3.445 -3.940 -2.877 1.00 88.75 74 GLU A O 1
ATOM 584 N N . GLU A 1 75 ? 2.403 -2.451 -1.562 1.00 88.69 75 GLU A N 1
ATOM 585 C CA . GLU A 1 75 ? 2.104 -1.528 -2.664 1.00 88.69 75 GLU A CA 1
ATOM 586 C C . GLU A 1 75 ? 3.383 -1.011 -3.336 1.00 88.69 75 GLU A C 1
ATOM 588 O O . GLU A 1 75 ? 3.528 -1.115 -4.558 1.00 88.69 75 GLU A O 1
ATOM 593 N N . VAL A 1 76 ? 4.361 -0.548 -2.550 1.00 88.56 76 VAL A N 1
ATOM 594 C CA . VAL A 1 76 ? 5.656 -0.080 -3.074 1.00 88.56 76 VAL A CA 1
ATOM 595 C C . VAL A 1 76 ? 6.389 -1.196 -3.816 1.00 88.56 76 VAL A C 1
ATOM 597 O O . VAL A 1 76 ? 6.874 -0.989 -4.929 1.00 88.56 76 VAL A O 1
ATOM 600 N N . LYS A 1 77 ? 6.442 -2.403 -3.245 1.00 87.25 77 LYS A N 1
ATOM 601 C CA . LYS A 1 77 ? 7.084 -3.561 -3.882 1.00 87.25 77 LYS A CA 1
ATOM 602 C C . LYS A 1 77 ? 6.443 -3.898 -5.229 1.00 87.25 77 LYS A C 1
ATOM 604 O O . LYS A 1 77 ? 7.154 -4.184 -6.191 1.00 87.25 77 LYS A O 1
ATOM 609 N N . THR A 1 78 ? 5.118 -3.830 -5.312 1.00 86.00 78 THR A N 1
ATOM 610 C CA . THR A 1 78 ? 4.369 -4.099 -6.544 1.00 86.00 78 THR A CA 1
ATOM 611 C C . THR A 1 78 ? 4.654 -3.046 -7.615 1.00 86.00 78 THR A C 1
ATOM 613 O O . THR A 1 78 ? 4.822 -3.391 -8.783 1.00 86.00 78 THR A O 1
ATOM 616 N N . ILE A 1 79 ? 4.751 -1.770 -7.233 1.00 86.69 79 ILE A N 1
ATOM 617 C CA . ILE A 1 79 ? 5.116 -0.680 -8.150 1.00 86.69 79 ILE A CA 1
ATOM 618 C C . ILE A 1 79 ? 6.526 -0.896 -8.704 1.00 86.69 79 ILE A C 1
ATOM 620 O O . ILE A 1 79 ? 6.718 -0.864 -9.917 1.00 86.69 79 ILE A O 1
ATOM 624 N N . VAL A 1 80 ? 7.500 -1.186 -7.837 1.00 82.56 80 VAL A N 1
ATOM 625 C CA . VAL A 1 80 ? 8.885 -1.452 -8.256 1.00 82.56 80 VAL A CA 1
ATOM 626 C C . VAL A 1 80 ? 8.955 -2.660 -9.195 1.00 82.56 80 VAL A C 1
ATOM 628 O O . VAL A 1 80 ? 9.643 -2.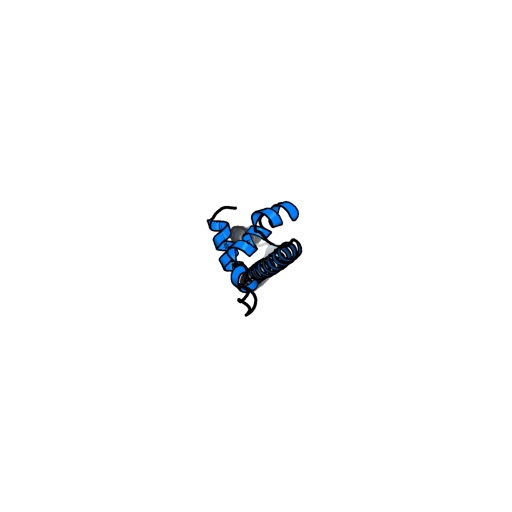606 -10.212 1.00 82.56 80 VAL A O 1
ATOM 631 N N . ALA A 1 81 ? 8.203 -3.726 -8.910 1.00 82.50 81 ALA A N 1
ATOM 632 C CA . ALA A 1 81 ? 8.136 -4.894 -9.783 1.00 82.50 81 ALA A CA 1
ATOM 633 C C . ALA A 1 81 ? 7.559 -4.549 -11.169 1.00 82.50 81 ALA A C 1
ATOM 635 O O . ALA A 1 81 ? 8.142 -4.934 -12.181 1.00 82.50 81 ALA A O 1
ATOM 636 N N . LYS A 1 82 ? 6.469 -3.775 -11.236 1.00 83.44 82 LYS A N 1
ATOM 637 C CA . LYS A 1 82 ? 5.886 -3.313 -12.509 1.00 83.44 82 LYS A CA 1
ATOM 638 C C . LYS A 1 82 ? 6.884 -2.492 -13.326 1.00 83.44 82 LYS A C 1
ATOM 640 O O . LYS A 1 82 ? 7.110 -2.809 -14.490 1.00 83.44 82 LYS A O 1
ATOM 645 N N . LEU A 1 83 ? 7.547 -1.526 -12.688 1.00 77.44 83 LEU A N 1
ATOM 646 C CA . LEU A 1 83 ? 8.579 -0.707 -13.326 1.00 77.44 83 LEU A CA 1
ATOM 647 C C . LEU A 1 83 ? 9.733 -1.568 -13.855 1.00 77.44 83 LEU A C 1
ATOM 649 O O . LEU A 1 83 ? 10.189 -1.364 -14.973 1.00 77.44 83 LEU A O 1
ATOM 653 N N . SER A 1 84 ? 10.174 -2.578 -13.097 1.00 73.06 84 SER A N 1
ATOM 654 C CA . SER A 1 84 ? 11.255 -3.467 -13.544 1.00 73.06 84 SER A CA 1
ATOM 655 C C . SER A 1 84 ? 10.892 -4.282 -14.792 1.00 73.06 84 SER A C 1
ATOM 657 O O . SER A 1 84 ? 11.739 -4.475 -15.663 1.00 73.06 84 SER A O 1
ATOM 659 N N . VAL A 1 85 ? 9.630 -4.709 -14.920 1.00 79.00 85 VAL A N 1
ATOM 660 C CA . VAL A 1 85 ? 9.134 -5.436 -16.098 1.00 79.00 85 VAL A CA 1
ATOM 661 C C . VAL A 1 85 ? 9.034 -4.507 -17.308 1.00 79.00 85 VAL A C 1
ATOM 663 O O . VAL A 1 85 ? 9.464 -4.880 -18.400 1.00 79.00 85 VAL A O 1
ATOM 666 N N . GLU A 1 86 ? 8.524 -3.287 -17.125 1.00 75.75 86 GLU A N 1
ATOM 667 C CA . GLU A 1 86 ? 8.458 -2.285 -18.196 1.00 75.75 86 GLU A CA 1
ATOM 668 C C . GLU A 1 86 ? 9.854 -1.912 -18.706 1.00 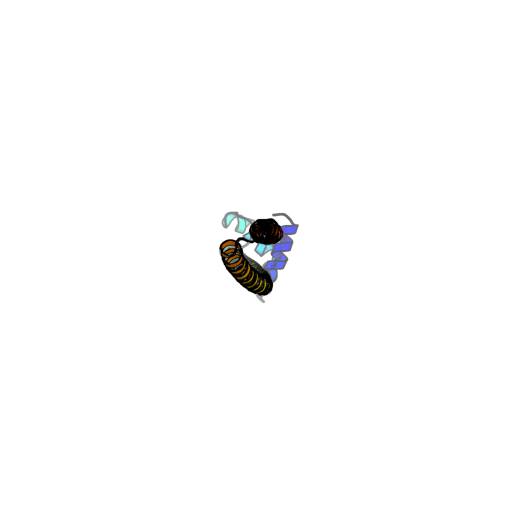75.75 86 GLU A C 1
ATOM 670 O O . GLU A 1 86 ? 10.094 -1.912 -19.914 1.00 75.75 86 GLU A O 1
ATOM 675 N N . MET A 1 87 ? 10.806 -1.689 -17.795 1.00 73.06 87 MET A N 1
ATOM 676 C CA . MET A 1 87 ? 12.193 -1.387 -18.153 1.00 73.06 87 MET A CA 1
ATOM 677 C C . MET A 1 87 ? 12.862 -2.534 -18.921 1.00 73.06 87 MET A C 1
ATOM 679 O O . MET A 1 87 ? 13.557 -2.284 -19.906 1.00 73.06 87 MET A O 1
ATOM 683 N N . ALA A 1 88 ? 12.631 -3.790 -18.525 1.00 69.94 88 ALA A N 1
ATOM 684 C CA . ALA A 1 88 ? 13.164 -4.951 -19.239 1.00 69.94 88 ALA A CA 1
ATOM 685 C C . ALA A 1 88 ? 12.604 -5.065 -20.672 1.00 69.94 88 ALA A C 1
ATOM 687 O O . ALA A 1 88 ? 13.353 -5.348 -21.609 1.00 69.94 88 ALA A O 1
ATOM 688 N N . GLY A 1 89 ? 11.309 -4.786 -20.862 1.00 68.81 89 GLY A N 1
ATOM 689 C CA . GLY A 1 89 ? 10.678 -4.792 -22.185 1.00 68.81 89 GLY A CA 1
ATOM 690 C C . GLY A 1 89 ? 11.187 -3.683 -23.114 1.00 68.81 89 GLY A C 1
ATOM 691 O O . GLY A 1 89 ? 11.265 -3.872 -24.329 1.00 68.81 89 GLY A O 1
ATOM 692 N N . SER A 1 90 ? 11.559 -2.525 -22.569 1.00 76.12 90 SER A N 1
ATOM 693 C CA . SER A 1 90 ? 12.196 -1.452 -23.343 1.00 76.12 90 SER A CA 1
ATOM 694 C C . SER A 1 90 ? 13.633 -1.800 -23.745 1.00 76.12 90 SER A C 1
ATOM 696 O O . SER A 1 90 ? 14.026 -1.527 -24.877 1.00 76.12 90 SER A O 1
ATOM 698 N N . LEU A 1 91 ? 14.393 -2.474 -22.874 1.00 65.50 91 LEU A N 1
ATOM 699 C CA . LEU A 1 91 ? 15.761 -2.914 -23.177 1.00 65.50 91 LEU A CA 1
ATOM 700 C C . LEU A 1 91 ? 15.816 -3.937 -24.321 1.00 65.50 91 LEU A C 1
ATOM 702 O O . LEU A 1 91 ? 16.651 -3.795 -25.208 1.00 65.50 91 LEU A O 1
ATOM 706 N N . GLN A 1 92 ? 14.896 -4.909 -24.361 1.00 67.56 92 GLN A N 1
ATOM 707 C CA . GLN A 1 92 ? 14.815 -5.869 -25.475 1.00 67.56 92 GLN A CA 1
ATOM 708 C C . GLN A 1 92 ? 14.538 -5.195 -26.824 1.00 67.56 92 GLN A C 1
ATOM 710 O O . GLN A 1 92 ? 15.083 -5.602 -27.849 1.00 67.56 92 GLN A O 1
ATOM 715 N N . ARG A 1 93 ? 13.698 -4.152 -26.837 1.00 67.06 93 ARG A N 1
ATOM 716 C CA . ARG A 1 93 ? 13.420 -3.383 -28.058 1.00 67.06 93 ARG A CA 1
ATOM 717 C C . ARG A 1 93 ? 14.647 -2.611 -28.533 1.00 67.06 93 ARG A C 1
ATOM 719 O O . ARG A 1 93 ? 14.935 -2.617 -29.724 1.00 67.06 93 ARG A O 1
ATOM 726 N N . LEU A 1 94 ? 15.395 -2.019 -27.606 1.00 64.88 94 LEU A N 1
ATOM 727 C CA . LEU A 1 94 ? 16.652 -1.332 -27.901 1.00 64.88 94 LEU A CA 1
ATOM 728 C C . LEU A 1 94 ? 17.718 -2.285 -28.453 1.00 64.88 94 LEU A C 1
ATOM 730 O O . LEU A 1 94 ? 18.379 -1.957 -29.434 1.00 64.88 94 LEU A O 1
ATOM 734 N N . GLU A 1 95 ? 17.855 -3.480 -27.877 1.00 68.50 95 GLU A N 1
ATOM 735 C CA . GLU A 1 95 ? 18.809 -4.486 -28.356 1.00 68.50 95 GLU A CA 1
ATOM 736 C C . GLU A 1 95 ? 18.516 -4.902 -29.808 1.00 68.50 95 GLU A C 1
ATOM 738 O O . GLU A 1 95 ? 19.432 -4.984 -30.625 1.00 68.50 95 GLU A O 1
ATOM 743 N N . TYR A 1 96 ? 17.238 -5.062 -30.168 1.00 70.19 96 TYR A N 1
ATOM 744 C CA . TYR A 1 96 ? 16.826 -5.355 -31.544 1.00 70.19 96 TYR A CA 1
ATOM 745 C C . TYR A 1 96 ? 17.198 -4.230 -32.531 1.00 70.19 96 TYR A C 1
ATOM 747 O O . TYR A 1 96 ? 17.798 -4.497 -33.573 1.00 70.19 96 TYR A O 1
ATOM 755 N N . VAL A 1 97 ? 16.918 -2.967 -32.183 1.00 68.88 97 VAL A N 1
ATOM 756 C CA . VAL A 1 97 ? 17.241 -1.796 -33.025 1.00 68.88 97 VAL A CA 1
ATOM 757 C C . VAL A 1 97 ? 18.755 -1.627 -33.208 1.00 68.88 97 VAL A C 1
ATOM 759 O O . VAL A 1 97 ? 19.230 -1.306 -34.302 1.00 68.88 97 VAL A O 1
ATOM 762 N N . VAL A 1 98 ? 19.549 -1.886 -32.165 1.00 63.41 98 VAL A N 1
ATOM 763 C CA . VAL A 1 98 ? 21.019 -1.827 -32.244 1.00 63.41 98 VAL A CA 1
ATOM 764 C C . VAL A 1 98 ? 21.566 -2.877 -33.217 1.00 63.41 98 VAL A C 1
ATOM 766 O O . VAL A 1 98 ? 22.461 -2.579 -34.007 1.00 63.41 98 VAL A O 1
ATOM 769 N N . VAL A 1 99 ? 21.010 -4.090 -33.220 1.00 67.94 99 VAL A N 1
ATOM 770 C CA . VAL A 1 99 ? 21.430 -5.151 -34.151 1.00 67.94 99 VAL A CA 1
ATOM 771 C C . VAL A 1 99 ? 21.116 -4.775 -35.604 1.00 67.94 99 VAL A C 1
ATOM 773 O O . VAL A 1 99 ? 21.962 -4.943 -36.486 1.00 67.94 99 VAL A O 1
ATOM 776 N N . GLU A 1 100 ? 19.931 -4.225 -35.867 1.00 68.50 100 GLU A N 1
ATOM 777 C CA . GLU A 1 100 ? 19.506 -3.852 -37.222 1.00 68.50 100 GLU A CA 1
ATOM 778 C C . GLU A 1 100 ? 20.313 -2.664 -37.787 1.00 68.50 100 GLU A C 1
ATOM 780 O O . GLU A 1 100 ? 20.730 -2.655 -38.954 1.00 68.50 100 GLU A O 1
ATOM 785 N N . THR A 1 101 ? 20.625 -1.681 -36.938 1.00 67.00 101 THR A N 1
ATOM 786 C CA . THR A 1 101 ? 21.459 -0.526 -37.310 1.00 67.00 101 THR A CA 1
ATOM 787 C C . THR A 1 101 ? 22.926 -0.906 -37.535 1.00 67.00 101 THR A C 1
ATOM 789 O O . THR A 1 101 ? 23.540 -0.409 -38.484 1.00 67.00 101 THR A O 1
ATOM 792 N N . ALA A 1 102 ? 23.479 -1.841 -36.752 1.00 65.81 102 ALA A N 1
ATOM 793 C CA . ALA A 1 102 ? 24.833 -2.363 -36.958 1.00 65.81 102 ALA A CA 1
ATOM 794 C C . ALA A 1 102 ? 24.984 -3.077 -38.314 1.00 65.81 102 ALA A C 1
ATOM 796 O O . ALA A 1 102 ? 25.969 -2.862 -39.025 1.00 65.81 102 ALA A O 1
ATOM 797 N N . GLY A 1 103 ? 23.981 -3.868 -38.718 1.00 70.94 103 GLY A N 1
ATOM 798 C CA . GLY A 1 103 ? 23.968 -4.523 -40.030 1.00 70.94 103 GLY A CA 1
ATOM 799 C C . GLY A 1 103 ? 23.998 -3.524 -41.192 1.00 70.94 103 GLY A C 1
ATOM 800 O O . GLY A 1 103 ? 24.750 -3.695 -42.153 1.00 70.94 103 GLY A O 1
ATOM 801 N N . SER A 1 104 ? 23.236 -2.436 -41.077 1.00 73.88 104 SER A N 1
ATOM 802 C CA . SER A 1 104 ? 23.213 -1.362 -42.078 1.00 73.88 104 SER A CA 1
ATOM 803 C C . SER A 1 104 ? 24.554 -0.620 -42.179 1.00 73.88 104 SER A C 1
ATOM 805 O O . SER A 1 104 ? 24.985 -0.270 -43.281 1.00 73.88 104 SER A O 1
ATOM 807 N N . LEU A 1 105 ? 25.244 -0.412 -41.051 1.00 70.06 105 LEU A N 1
ATOM 808 C CA . LEU A 1 105 ? 26.545 0.262 -41.014 1.00 70.06 105 LEU A CA 1
ATOM 809 C C . LEU A 1 105 ? 27.641 -0.562 -41.708 1.00 70.06 105 LEU A C 1
ATOM 811 O O . LEU A 1 105 ? 28.411 -0.011 -42.493 1.00 70.06 105 LEU A O 1
ATOM 815 N N . GLN A 1 106 ? 27.651 -1.884 -41.506 1.00 71.25 106 GLN A N 1
ATOM 816 C CA . GLN A 1 106 ? 28.610 -2.787 -42.152 1.00 71.25 106 GLN A CA 1
ATOM 817 C C . GLN A 1 106 ? 28.501 -2.746 -43.684 1.00 71.25 106 GLN A C 1
ATOM 819 O O . GLN A 1 106 ? 29.507 -2.745 -44.396 1.00 71.25 106 GLN A O 1
ATOM 824 N N . ILE A 1 107 ? 27.272 -2.695 -44.207 1.00 74.25 107 ILE A N 1
ATOM 825 C CA . ILE A 1 107 ? 27.024 -2.560 -45.647 1.00 74.25 107 ILE A CA 1
ATOM 826 C C . ILE A 1 107 ? 27.599 -1.233 -46.151 1.00 74.25 107 ILE A C 1
ATOM 828 O O . ILE A 1 107 ? 28.243 -1.199 -47.201 1.00 74.25 107 ILE A O 1
ATOM 832 N N . LEU A 1 108 ? 27.403 -0.151 -45.396 1.00 68.56 108 LEU A N 1
ATOM 833 C CA . LEU A 1 108 ? 27.892 1.168 -45.773 1.00 68.56 108 LEU A CA 1
ATOM 834 C C . LEU A 1 108 ? 29.427 1.233 -45.798 1.00 68.56 108 LEU A C 1
ATOM 836 O O . LEU A 1 108 ? 29.984 1.774 -46.751 1.00 68.56 108 LEU A O 1
ATOM 840 N N . GLU A 1 109 ? 30.107 0.651 -44.805 1.00 73.81 109 GLU A N 1
ATOM 841 C CA . GLU A 1 109 ? 31.577 0.554 -44.764 1.00 73.81 109 GLU A CA 1
ATOM 842 C C . GLU A 1 109 ? 32.140 -0.232 -45.953 1.00 73.81 109 GLU A C 1
ATOM 844 O O . GLU A 1 109 ? 33.124 0.165 -46.578 1.00 73.81 109 GLU A O 1
ATOM 849 N N . ASN A 1 110 ? 31.481 -1.327 -46.323 1.00 76.31 110 ASN A N 1
ATOM 850 C CA . ASN A 1 110 ? 31.896 -2.118 -47.475 1.00 76.31 110 ASN A CA 1
ATOM 851 C C . ASN A 1 110 ? 31.740 -1.325 -48.783 1.00 76.31 110 ASN A C 1
ATOM 853 O O . ASN A 1 110 ? 32.625 -1.347 -49.640 1.00 76.31 110 ASN A O 1
ATOM 857 N N . VAL A 1 111 ? 30.638 -0.584 -48.938 1.00 74.25 111 VAL A N 1
ATOM 858 C CA . VAL A 1 111 ? 30.412 0.268 -50.114 1.00 74.25 111 VAL A CA 1
ATOM 859 C C . VAL A 1 111 ? 31.449 1.391 -50.179 1.00 74.25 111 VAL A C 1
ATOM 861 O O . VAL A 1 111 ? 32.030 1.612 -51.244 1.00 74.25 111 VAL A O 1
ATOM 864 N N . THR A 1 112 ? 31.742 2.077 -49.070 1.00 71.31 112 THR A N 1
ATOM 865 C CA . THR A 1 112 ? 32.753 3.149 -49.054 1.00 71.31 112 THR A CA 1
ATOM 866 C C . THR A 1 112 ? 34.142 2.619 -49.406 1.00 71.31 112 THR A C 1
ATOM 868 O O . THR A 1 112 ? 34.819 3.232 -50.234 1.00 71.31 112 THR A O 1
ATOM 871 N N . ALA A 1 113 ? 34.530 1.447 -48.893 1.00 74.81 113 ALA A N 1
ATOM 872 C CA . ALA A 1 113 ? 35.792 0.793 -49.239 1.00 74.81 113 ALA A CA 1
ATOM 873 C C . ALA A 1 113 ? 35.901 0.466 -50.741 1.00 74.81 113 ALA A C 1
ATOM 875 O O . ALA A 1 113 ? 36.910 0.782 -51.376 1.00 74.81 113 ALA A O 1
ATOM 876 N N . VAL A 1 114 ? 34.848 -0.102 -51.344 1.00 78.38 114 VAL A N 1
ATOM 877 C CA . VAL A 1 114 ? 34.813 -0.406 -52.789 1.00 78.38 114 VAL A CA 1
ATOM 878 C C . VAL A 1 114 ? 34.901 0.869 -53.631 1.00 78.38 114 VAL A C 1
ATOM 880 O O . VAL A 1 114 ? 35.608 0.907 -54.644 1.00 78.38 114 VAL A O 1
ATOM 883 N N . THR A 1 115 ? 34.210 1.931 -53.212 1.00 72.56 115 THR A N 1
ATOM 884 C CA . THR A 1 115 ? 34.225 3.211 -53.934 1.00 72.56 115 THR A CA 1
ATOM 885 C C . THR A 1 115 ? 35.610 3.860 -53.876 1.00 72.56 115 THR A C 1
ATOM 887 O O . THR A 1 115 ? 36.098 4.339 -54.898 1.00 72.56 115 THR A O 1
ATOM 890 N N . ALA A 1 116 ? 36.271 3.824 -52.715 1.00 72.69 116 ALA A N 1
ATOM 891 C CA . ALA A 1 116 ? 37.629 4.337 -52.538 1.00 72.69 116 ALA A CA 1
ATOM 892 C C . ALA A 1 116 ? 38.649 3.567 -53.392 1.00 72.69 116 ALA A C 1
ATOM 894 O O . ALA A 1 116 ? 39.453 4.179 -54.094 1.00 72.69 116 ALA A O 1
ATOM 895 N N . GLY A 1 117 ? 38.565 2.231 -53.414 1.00 78.62 117 GLY A N 1
ATOM 896 C CA . GLY A 1 117 ? 39.416 1.401 -54.272 1.00 78.62 117 GLY A CA 1
ATOM 897 C C . GLY A 1 117 ? 39.219 1.701 -55.762 1.00 78.62 117 GLY A C 1
ATOM 898 O O . GLY A 1 117 ? 40.188 1.836 -56.507 1.00 78.62 117 GLY A O 1
ATOM 899 N N . SER A 1 118 ? 37.969 1.887 -56.191 1.00 76.50 118 SER A N 1
ATOM 900 C CA . SER A 1 118 ? 37.648 2.264 -57.574 1.00 76.50 118 SER A CA 1
ATOM 901 C C . SER A 1 118 ? 38.205 3.647 -57.944 1.00 76.50 118 SER A C 1
ATOM 903 O O . SER A 1 118 ? 38.675 3.840 -59.067 1.00 76.50 118 SER A O 1
ATOM 905 N N . LEU A 1 119 ? 38.195 4.602 -57.006 1.00 68.88 119 LEU A N 1
ATOM 906 C CA . LEU A 1 119 ? 38.759 5.940 -57.201 1.00 68.88 119 LEU A CA 1
ATOM 907 C C . LEU A 1 119 ? 40.288 5.892 -57.353 1.00 68.88 119 LEU A C 1
ATOM 909 O O . LEU A 1 119 ? 40.818 6.498 -58.280 1.00 68.88 119 LEU A O 1
ATOM 913 N N . GLN A 1 120 ? 40.979 5.097 -56.530 1.00 72.75 120 GLN A N 1
ATOM 914 C CA . GLN A 1 120 ? 42.433 4.921 -56.626 1.00 72.75 120 GLN A CA 1
ATOM 915 C C . GLN A 1 120 ? 42.858 4.346 -57.985 1.00 72.75 120 GLN A C 1
ATOM 917 O O . GLN A 1 120 ? 43.853 4.775 -58.570 1.00 72.75 120 GLN A O 1
ATOM 922 N N . ILE A 1 121 ? 42.094 3.384 -58.515 1.00 77.50 121 ILE A N 1
ATOM 923 C CA . ILE A 1 121 ? 42.338 2.819 -59.850 1.00 77.50 121 ILE A CA 1
ATOM 924 C C . ILE A 1 121 ? 42.188 3.905 -60.926 1.00 77.50 121 ILE A C 1
ATOM 926 O O . ILE A 1 121 ? 43.029 4.004 -61.821 1.00 77.50 121 ILE A O 1
ATOM 930 N N . LEU A 1 122 ? 41.150 4.743 -60.833 1.00 66.12 122 LEU A N 1
ATOM 931 C CA . LEU A 1 122 ? 40.930 5.854 -61.763 1.00 66.12 122 LEU A CA 1
ATOM 932 C C . LEU A 1 122 ? 42.045 6.907 -61.697 1.00 66.12 122 LEU A C 1
ATOM 934 O O . LEU A 1 122 ? 42.465 7.403 -62.744 1.00 66.12 122 LEU A O 1
ATOM 938 N N . GLU A 1 123 ? 42.543 7.238 -60.506 1.00 68.88 123 GLU A N 1
ATOM 939 C CA . GLU A 1 123 ? 43.676 8.156 -60.332 1.00 68.88 123 GLU A CA 1
ATOM 940 C C . GLU A 1 123 ? 44.950 7.615 -60.983 1.00 68.88 123 GLU A C 1
ATOM 942 O O . GLU A 1 123 ? 45.597 8.329 -61.752 1.00 68.88 123 GLU A O 1
ATOM 947 N N . ASN A 1 124 ? 45.266 6.338 -60.752 1.00 72.44 124 ASN A N 1
ATOM 948 C CA . ASN A 1 124 ? 46.449 5.689 -61.318 1.00 72.44 124 ASN A CA 1
ATOM 949 C C . ASN A 1 124 ? 46.401 5.670 -62.855 1.00 72.44 124 ASN A C 1
ATOM 951 O O . ASN A 1 124 ? 47.359 6.083 -63.510 1.00 72.44 124 ASN A O 1
ATOM 955 N N . LEU A 1 125 ? 45.258 5.284 -63.436 1.00 69.00 125 LEU A N 1
ATOM 956 C CA . LEU A 1 125 ? 45.049 5.315 -64.889 1.00 69.00 125 LEU A CA 1
ATOM 957 C C . LEU A 1 125 ? 45.133 6.744 -65.449 1.00 69.00 125 LEU A C 1
ATOM 959 O O . LEU A 1 125 ? 45.685 6.959 -66.526 1.00 69.00 125 LEU A O 1
ATOM 963 N N . THR A 1 126 ? 44.626 7.744 -64.724 1.00 62.94 126 THR A N 1
ATOM 964 C CA . THR A 1 126 ? 44.715 9.153 -65.142 1.00 62.94 126 THR A CA 1
ATOM 965 C C . THR A 1 126 ? 46.162 9.656 -65.123 1.00 62.94 126 THR A C 1
ATOM 967 O O . THR A 1 126 ? 46.570 10.364 -66.046 1.00 62.94 126 THR A O 1
ATOM 970 N N . GLY A 1 127 ? 46.958 9.256 -64.126 1.00 64.75 127 GLY A N 1
ATOM 971 C CA . GLY A 1 127 ? 48.391 9.551 -64.053 1.00 64.75 127 GLY A CA 1
ATOM 972 C C . GLY A 1 127 ? 49.182 8.952 -65.220 1.00 64.75 127 GLY A C 1
ATOM 973 O O . GLY A 1 127 ? 49.983 9.651 -65.845 1.00 64.75 127 GLY A O 1
ATOM 974 N N . GLU A 1 128 ? 48.905 7.697 -65.586 1.00 62.88 128 GLU A N 1
ATOM 975 C CA . GLU A 1 128 ? 49.526 7.041 -66.747 1.00 62.88 128 GLU A CA 1
ATOM 976 C C . GLU A 1 128 ? 49.160 7.720 -68.078 1.00 62.88 128 GLU A C 1
ATOM 978 O O . GLU A 1 128 ? 50.019 7.910 -68.943 1.00 62.88 128 GLU A O 1
ATOM 983 N N . MET A 1 129 ? 47.900 8.135 -68.243 1.00 58.03 129 MET A N 1
ATOM 984 C CA . MET A 1 129 ? 47.428 8.838 -69.444 1.00 58.03 129 MET A CA 1
ATOM 985 C C . MET A 1 129 ? 48.009 10.258 -69.558 1.00 58.03 129 MET A C 1
ATOM 987 O O . MET A 1 129 ? 48.345 10.698 -70.661 1.00 58.03 129 MET A O 1
ATOM 991 N N . ALA A 1 130 ? 48.189 10.957 -68.430 1.00 56.38 130 ALA A N 1
ATOM 992 C CA . ALA A 1 130 ? 48.843 12.266 -68.377 1.00 56.38 130 ALA A CA 1
ATOM 993 C C . ALA A 1 130 ? 50.330 12.181 -68.763 1.00 56.38 130 ALA A C 1
ATOM 995 O O . ALA A 1 130 ? 50.814 13.021 -69.522 1.00 56.38 130 ALA A O 1
ATOM 996 N N . GLY A 1 131 ? 51.032 11.124 -68.335 1.00 56.41 131 GLY A N 1
ATOM 997 C CA . GLY A 1 131 ? 52.408 10.834 -68.760 1.00 56.41 131 GLY A CA 1
ATOM 998 C C . GLY A 1 131 ? 52.549 10.525 -70.258 1.00 56.41 131 GLY A C 1
ATOM 999 O O . GLY A 1 131 ? 53.635 10.662 -70.816 1.00 56.41 131 GLY A O 1
ATOM 1000 N N . ARG A 1 132 ? 51.448 10.158 -70.929 1.00 55.53 132 ARG A N 1
ATOM 1001 C CA . ARG A 1 132 ? 51.374 9.905 -72.380 1.00 55.53 132 ARG A CA 1
ATOM 1002 C C . ARG A 1 132 ? 50.809 11.083 -73.193 1.00 55.53 132 ARG A C 1
ATOM 1004 O O . ARG A 1 132 ? 50.600 10.936 -74.393 1.00 55.53 132 ARG A O 1
ATOM 1011 N N . GLY A 1 133 ? 50.580 12.247 -72.574 1.00 47.00 133 GLY A N 1
ATOM 1012 C CA . GLY A 1 133 ? 50.167 13.479 -73.265 1.00 47.00 133 GLY A CA 1
ATOM 1013 C C . GLY A 1 133 ? 48.683 13.568 -73.647 1.00 47.00 133 GLY A C 1
ATOM 1014 O O . GLY A 1 133 ? 48.311 14.443 -74.428 1.00 47.00 133 GLY A O 1
ATOM 1015 N N . VAL A 1 134 ? 47.816 12.704 -73.106 1.00 51.81 134 VAL A N 1
ATOM 1016 C CA . VAL A 1 134 ? 46.369 12.725 -73.382 1.00 51.81 134 VAL A CA 1
ATOM 1017 C C . VAL A 1 134 ? 45.642 13.512 -72.284 1.00 51.81 134 VAL A C 1
ATOM 1019 O O . VAL A 1 134 ? 45.577 13.084 -71.134 1.00 51.81 134 VAL A O 1
ATOM 1022 N N . THR A 1 135 ? 45.078 14.677 -72.617 1.00 49.72 135 THR A N 1
ATOM 1023 C CA . THR A 1 135 ? 44.350 15.541 -71.667 1.00 49.72 135 THR A CA 1
ATOM 1024 C C . THR A 1 135 ? 42.924 15.025 -71.444 1.00 49.72 135 THR A C 1
ATOM 1026 O O . THR A 1 135 ? 41.996 15.362 -72.178 1.00 49.72 135 THR A O 1
ATOM 1029 N N . VAL A 1 136 ? 42.721 14.195 -70.418 1.00 51.69 136 VAL A N 1
ATOM 1030 C CA . VAL A 1 136 ? 41.378 13.727 -70.034 1.00 51.69 136 VAL A CA 1
ATOM 1031 C C . VAL A 1 136 ? 40.682 14.808 -69.197 1.00 51.69 136 VAL A C 1
ATOM 1033 O O . VAL A 1 136 ? 41.141 15.190 -68.122 1.00 51.69 136 VAL A O 1
ATOM 1036 N N . GLN A 1 137 ? 39.567 15.337 -69.708 1.00 49.75 137 GLN A N 1
ATOM 1037 C CA . GLN A 1 137 ? 38.746 16.363 -69.053 1.00 49.75 137 GLN A CA 1
ATOM 1038 C C . GLN A 1 137 ? 38.193 15.859 -67.708 1.00 49.75 137 GLN A C 1
ATOM 1040 O O . GLN A 1 137 ? 37.251 15.070 -67.628 1.00 49.75 137 GLN A O 1
ATOM 1045 N N . ASN A 1 138 ? 38.796 16.378 -66.645 1.00 52.06 138 ASN A N 1
ATOM 1046 C CA . ASN A 1 138 ? 38.727 15.988 -65.238 1.00 52.06 138 ASN A CA 1
ATOM 1047 C C . ASN A 1 138 ? 37.382 16.340 -64.539 1.00 52.06 138 ASN A C 1
ATOM 1049 O O . ASN A 1 138 ? 37.351 16.960 -63.476 1.00 52.06 138 ASN A O 1
ATOM 1053 N N . ARG A 1 139 ? 36.236 16.023 -65.167 1.00 49.06 139 ARG A N 1
ATOM 1054 C CA . ARG A 1 139 ? 34.880 16.322 -64.644 1.00 49.06 139 ARG A CA 1
ATOM 1055 C C . ARG A 1 139 ? 34.239 15.175 -63.860 1.00 49.06 139 ARG A C 1
ATOM 1057 O O . ARG A 1 139 ? 33.438 15.447 -62.970 1.00 49.06 139 ARG A O 1
ATOM 1064 N N . ILE A 1 140 ? 34.555 13.919 -64.186 1.00 51.91 140 ILE A N 1
ATOM 1065 C CA . ILE A 1 140 ? 33.946 12.736 -63.547 1.00 51.91 140 ILE A CA 1
ATOM 1066 C C . ILE A 1 140 ? 34.567 12.487 -62.164 1.00 51.91 140 ILE A C 1
ATOM 1068 O O . ILE A 1 140 ? 33.825 12.328 -61.198 1.00 51.91 140 ILE A O 1
ATOM 1072 N N . ILE A 1 141 ? 35.898 12.578 -62.049 1.00 52.97 141 ILE A N 1
ATOM 1073 C CA . ILE A 1 141 ? 36.640 12.407 -60.785 1.00 52.97 141 ILE A CA 1
ATOM 1074 C C . ILE A 1 141 ? 36.203 13.458 -59.752 1.00 52.97 141 ILE A C 1
ATOM 1076 O O . ILE A 1 141 ? 35.730 13.098 -58.677 1.00 52.97 141 ILE A O 1
ATOM 1080 N N . ARG A 1 142 ? 36.181 14.750 -60.123 1.00 52.72 142 ARG A N 1
ATOM 1081 C CA . ARG A 1 142 ? 35.688 15.825 -59.235 1.00 52.72 142 ARG A CA 1
ATOM 1082 C C . ARG A 1 142 ? 34.226 15.647 -58.804 1.00 52.72 142 ARG A C 1
ATOM 1084 O O . ARG A 1 142 ? 33.851 16.073 -57.715 1.00 52.72 142 ARG A O 1
ATOM 1091 N N . ARG A 1 143 ? 33.370 15.043 -59.643 1.00 52.62 143 ARG A N 1
ATOM 1092 C CA . ARG A 1 143 ? 31.970 14.745 -59.280 1.00 52.62 143 ARG A CA 1
ATOM 1093 C C . ARG A 1 143 ? 31.871 13.609 -58.262 1.00 52.62 143 ARG A C 1
ATOM 1095 O O . ARG A 1 143 ? 31.000 13.684 -57.401 1.00 52.62 143 ARG A O 1
ATOM 1102 N N . MET A 1 144 ? 32.736 12.597 -58.353 1.00 51.53 144 MET A N 1
ATOM 1103 C CA . MET A 1 144 ? 32.801 11.497 -57.385 1.00 51.53 144 MET A CA 1
ATOM 1104 C C . MET A 1 144 ? 33.368 11.965 -56.037 1.00 51.53 144 MET A C 1
ATOM 1106 O O . MET A 1 144 ? 32.720 11.737 -55.016 1.00 51.53 144 MET A O 1
ATOM 1110 N N . GLU A 1 145 ? 34.473 12.720 -56.025 1.00 51.75 145 GLU A N 1
ATOM 1111 C CA . GLU A 1 145 ? 35.064 13.289 -54.796 1.00 51.75 145 GLU A CA 1
ATOM 1112 C C . GLU A 1 145 ? 34.089 14.189 -54.016 1.00 51.75 145 GLU A C 1
ATOM 1114 O O . GLU A 1 145 ? 34.068 14.172 -52.790 1.00 51.75 145 GLU A O 1
ATOM 1119 N N . LEU A 1 146 ? 33.225 14.945 -54.707 1.00 56.69 146 LEU A N 1
ATOM 1120 C CA . LEU A 1 146 ? 32.198 15.789 -54.075 1.00 56.69 146 LEU A CA 1
ATOM 1121 C C . LEU A 1 146 ? 30.954 15.015 -53.597 1.00 56.69 146 LEU A C 1
ATOM 1123 O O . LEU A 1 146 ? 30.147 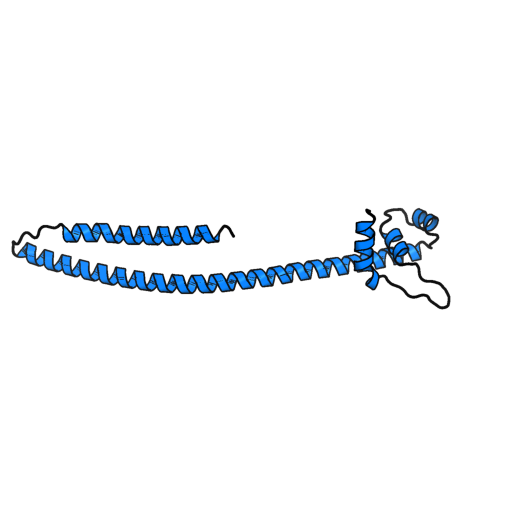15.569 -52.844 1.00 56.69 146 LEU A O 1
ATOM 1127 N N . SER A 1 147 ? 30.743 13.779 -54.062 1.00 55.47 147 SER A N 1
ATOM 1128 C CA . SER A 1 147 ? 29.545 12.981 -53.760 1.00 55.47 147 SER A CA 1
ATOM 1129 C C . SER A 1 147 ? 29.732 12.086 -52.530 1.00 55.47 147 SER A C 1
ATOM 1131 O O . SER A 1 147 ? 28.815 11.982 -51.716 1.00 55.47 147 SER A O 1
ATOM 1133 N N . ILE A 1 148 ? 30.936 11.538 -52.334 1.00 56.56 148 ILE A N 1
ATOM 1134 C CA . ILE A 1 148 ? 31.296 10.679 -51.192 1.00 56.56 148 ILE A CA 1
ATOM 1135 C C . ILE A 1 148 ? 31.030 11.361 -49.829 1.00 56.56 148 ILE A C 1
ATOM 1137 O O . ILE A 1 148 ? 30.260 10.809 -49.042 1.00 56.56 148 ILE A O 1
ATOM 1141 N N . PRO A 1 149 ? 31.527 12.584 -49.541 1.00 53.66 149 PRO A N 1
ATOM 1142 C CA . PRO A 1 149 ? 31.261 13.238 -48.257 1.00 53.66 149 PRO A CA 1
ATOM 1143 C C . PRO A 1 149 ? 29.784 13.624 -48.075 1.00 53.66 149 PRO A C 1
ATOM 1145 O O . PRO A 1 149 ? 29.299 13.678 -46.946 1.00 53.66 149 PRO A O 1
ATOM 1148 N N . LYS A 1 150 ? 29.027 13.845 -49.161 1.00 56.00 150 LYS A N 1
ATOM 1149 C CA . LYS A 1 150 ? 27.585 14.134 -49.080 1.00 56.00 150 LYS A CA 1
ATOM 1150 C C . LYS A 1 150 ? 26.764 12.912 -48.673 1.00 56.00 150 LYS A C 1
ATOM 1152 O O . LYS A 1 150 ? 25.774 13.086 -47.966 1.00 56.00 150 LYS A O 1
ATOM 1157 N N . LEU A 1 151 ? 27.159 11.704 -49.082 1.00 52.09 151 LEU A N 1
ATOM 1158 C CA . LEU A 1 151 ? 26.531 10.474 -48.590 1.00 52.09 151 LEU A CA 1
ATOM 1159 C C . LEU A 1 151 ? 26.839 10.250 -47.106 1.00 52.09 151 LEU A C 1
ATOM 1161 O O . LEU A 1 151 ? 25.917 9.980 -46.342 1.00 52.09 151 LEU A O 1
ATOM 1165 N N . THR A 1 152 ? 28.089 10.451 -46.681 1.00 50.84 152 THR A N 1
ATOM 1166 C CA . THR A 1 152 ? 28.494 10.295 -45.274 1.00 50.84 152 THR A CA 1
ATOM 1167 C C . THR A 1 152 ? 27.767 11.275 -44.345 1.00 50.84 152 THR A C 1
ATOM 1169 O O . THR A 1 152 ? 27.276 10.885 -43.288 1.00 50.84 152 THR A O 1
ATOM 1172 N N . VAL A 1 153 ? 27.625 12.546 -44.744 1.00 54.53 153 VAL A N 1
ATOM 1173 C CA . VAL A 1 153 ? 26.878 13.550 -43.961 1.00 54.53 153 VAL A CA 1
ATOM 1174 C C . VAL A 1 153 ? 25.381 13.232 -43.917 1.00 54.53 153 VAL A C 1
ATOM 1176 O O . VAL A 1 153 ? 24.758 13.375 -42.867 1.00 54.53 153 VAL A O 1
ATOM 1179 N N . ARG A 1 154 ? 24.794 12.766 -45.028 1.00 52.09 154 ARG A N 1
ATOM 1180 C CA . ARG A 1 154 ? 23.370 12.403 -45.078 1.00 52.09 154 ARG A CA 1
ATOM 1181 C C . ARG A 1 154 ? 23.064 11.168 -44.230 1.00 52.09 154 ARG A C 1
ATOM 1183 O O . ARG A 1 154 ? 22.012 11.134 -43.606 1.00 52.09 154 ARG A O 1
ATOM 1190 N N . PHE A 1 155 ? 23.990 10.214 -44.146 1.00 47.53 155 PHE A N 1
ATOM 1191 C CA . PHE A 1 155 ? 23.870 9.059 -43.256 1.00 47.53 155 PHE A CA 1
ATOM 1192 C C . PHE A 1 155 ? 23.904 9.476 -41.776 1.00 47.53 155 PHE A C 1
ATOM 1194 O O . PHE A 1 155 ? 23.011 9.113 -41.019 1.00 47.53 155 PHE A O 1
ATOM 1201 N N . ASN A 1 156 ? 24.851 10.338 -41.384 1.00 48.81 156 ASN A N 1
ATOM 1202 C CA . ASN A 1 156 ? 24.926 10.866 -40.016 1.00 48.81 156 ASN A CA 1
ATOM 1203 C C . ASN A 1 156 ? 23.700 11.710 -39.618 1.00 48.81 156 ASN A C 1
ATOM 1205 O O . ASN A 1 156 ? 23.276 11.649 -38.466 1.00 48.81 156 ASN A O 1
ATOM 1209 N N . LEU A 1 157 ? 23.106 12.471 -40.548 1.00 54.28 157 LEU A N 1
ATOM 1210 C CA . LEU A 1 157 ? 21.853 13.191 -40.285 1.00 54.28 157 LEU A CA 1
ATOM 1211 C C . LEU A 1 157 ? 20.672 12.237 -40.075 1.00 54.28 157 LEU A C 1
ATOM 1213 O O . LEU A 1 157 ? 19.919 12.428 -39.128 1.00 54.28 157 LEU A O 1
ATOM 1217 N N . VAL A 1 158 ? 20.532 11.208 -40.918 1.00 52.25 158 VAL A N 1
ATOM 1218 C CA . VAL A 1 158 ? 19.446 10.221 -40.801 1.00 52.25 158 VAL A CA 1
ATOM 1219 C C . VAL A 1 158 ? 19.572 9.435 -39.493 1.00 52.25 158 VAL A C 1
ATOM 1221 O O . VAL A 1 158 ? 18.592 9.315 -38.764 1.00 52.25 158 VAL A O 1
ATOM 1224 N N . CYS A 1 159 ? 20.775 8.984 -39.127 1.00 47.34 159 CYS A N 1
ATOM 1225 C CA . CYS A 1 159 ? 21.007 8.353 -37.825 1.00 47.34 159 CYS A CA 1
ATOM 1226 C C . CYS A 1 159 ? 20.734 9.319 -36.656 1.00 47.34 159 CYS A C 1
ATOM 1228 O O . CYS A 1 159 ? 20.137 8.922 -35.661 1.00 47.34 159 CYS A O 1
ATOM 1230 N N . GLY A 1 160 ? 21.112 10.596 -36.775 1.00 48.38 160 GLY A N 1
ATOM 1231 C CA . GLY A 1 160 ? 20.854 11.612 -35.749 1.00 48.38 160 GLY A CA 1
ATOM 1232 C C . GLY A 1 160 ? 19.376 11.998 -35.581 1.00 48.38 160 GLY A C 1
ATOM 1233 O O . GLY A 1 160 ? 18.967 12.361 -34.477 1.00 48.38 160 GLY A O 1
ATOM 1234 N N . GLU A 1 161 ? 18.567 11.926 -36.641 1.00 46.22 161 GLU A N 1
ATOM 1235 C CA . GLU A 1 161 ? 17.117 12.164 -36.586 1.00 46.22 161 GLU A CA 1
ATOM 1236 C C . GLU A 1 161 ? 16.361 10.982 -35.968 1.00 46.22 161 GLU A C 1
ATOM 1238 O O . GLU A 1 161 ? 15.493 11.212 -35.126 1.00 46.22 161 GLU A O 1
ATOM 1243 N N . VAL A 1 162 ? 16.747 9.739 -36.286 1.00 45.72 162 VAL A N 1
ATOM 1244 C CA . VAL A 1 162 ? 16.160 8.522 -35.688 1.00 45.72 162 VAL A CA 1
ATOM 1245 C C . VAL A 1 162 ? 16.351 8.500 -34.162 1.00 45.72 162 VAL A C 1
ATOM 1247 O O . VAL A 1 162 ? 15.406 8.223 -33.425 1.00 45.72 162 VAL A O 1
ATOM 1250 N N . ILE A 1 163 ? 17.525 8.917 -33.668 1.00 44.78 163 ILE A N 1
ATOM 1251 C CA . ILE A 1 163 ? 17.813 9.006 -32.222 1.00 44.78 163 ILE A CA 1
ATOM 1252 C C . ILE A 1 163 ? 16.935 10.068 -31.523 1.00 44.78 163 ILE A C 1
ATOM 1254 O O . ILE A 1 163 ? 16.548 9.904 -30.365 1.00 44.78 163 ILE A O 1
ATOM 1258 N N . LYS A 1 164 ? 16.570 11.161 -32.210 1.00 41.16 164 LYS A N 1
ATOM 1259 C CA . LYS A 1 164 ? 15.718 12.221 -31.636 1.00 41.16 164 LYS A CA 1
ATOM 1260 C C . LYS A 1 164 ? 14.239 11.844 -31.588 1.00 41.16 164 LYS A C 1
ATOM 1262 O O . LYS A 1 164 ? 13.546 12.283 -30.674 1.00 41.16 164 LYS A O 1
ATOM 1267 N N . THR A 1 165 ? 13.752 11.045 -32.535 1.00 41.84 165 THR A N 1
ATOM 1268 C CA . THR A 1 165 ? 12.347 10.606 -32.555 1.00 41.84 165 THR A CA 1
ATOM 1269 C C . THR A 1 165 ? 12.022 9.570 -31.479 1.00 41.84 165 THR A C 1
ATOM 1271 O O . THR A 1 165 ? 10.892 9.545 -31.003 1.00 41.84 165 THR A O 1
ATOM 1274 N N . GLU A 1 166 ? 13.001 8.783 -31.024 1.00 40.66 166 GLU A N 1
ATOM 1275 C CA . GLU A 1 166 ? 12.824 7.825 -29.917 1.00 40.66 166 GLU A CA 1
ATOM 1276 C C . GLU A 1 166 ? 12.932 8.467 -28.521 1.00 40.66 166 GLU A C 1
ATOM 1278 O O . GLU A 1 166 ? 12.567 7.852 -27.528 1.00 40.66 166 GLU A O 1
ATOM 1283 N N . SER A 1 167 ? 13.373 9.726 -28.426 1.00 36.81 167 SER A N 1
ATOM 1284 C CA . SER A 1 167 ? 13.507 10.454 -27.151 1.00 36.81 167 SER A CA 1
ATOM 1285 C C . SER A 1 167 ? 12.194 11.087 -26.645 1.00 36.81 167 SER A C 1
ATOM 1287 O O . SER A 1 167 ? 12.199 11.755 -25.612 1.00 36.81 167 SER A O 1
ATOM 1289 N N . HIS A 1 168 ? 11.086 10.949 -27.385 1.00 36.91 168 HIS A N 1
ATOM 1290 C CA . HIS A 1 168 ? 9.809 11.640 -27.132 1.00 36.91 168 HIS A CA 1
ATOM 1291 C C . HIS A 1 168 ? 8.602 10.708 -26.878 1.00 36.91 168 HIS A C 1
ATOM 1293 O O . HIS A 1 168 ? 7.453 11.162 -26.927 1.00 36.91 168 HIS A O 1
ATOM 1299 N N . HIS A 1 169 ? 8.835 9.437 -26.549 1.00 37.44 169 HIS A N 1
ATOM 1300 C CA . HIS A 1 169 ? 7.804 8.497 -26.090 1.00 37.44 169 HIS A CA 1
ATOM 1301 C C . HIS A 1 169 ? 8.257 7.739 -24.847 1.00 37.44 169 HIS A C 1
ATOM 1303 O O . HIS A 1 169 ? 7.362 7.393 -24.044 1.00 37.44 169 HIS A O 1
#

Radius of gyration: 38.86 Å; chains: 1; bounding box: 70×33×102 Å

Foldseek 3Di:
DDPVVLVVLCVQLVVQLDDQADPVGGDDDSSLLVVLLPPPDDLVVSCVVVVDDSVVSVVSNVSSVVSVVVSVVVVVVVVVVVVVVVVVVVVVVVVVVVVVVVVVVVVVVVVLVVLVVVLVVVVVVVVVVVVVVDDDDCPPSVVSVVVSVVVVVVVVVVVVVVVVVVVPD

pLDDT: mean 74.54, std 16.42, range [36.81, 93.12]

Organism: Spodoptera exigua (NCBI:txid7107)

Sequence (169 aa):
MSAADFEYLLNKIGPFIAKQDTNMRKCIPIQERLAVSCDGDKFSSLAYLFKFSKSTIATCIMEVCQALIQELREEVKTIVAKLSVEMAGSLQRLEYVVVETAGSLQILENVTAVTAGSLQILENLTGEMAGRGVTVQNRIIRRMELSIPKLTVRFNLVCGEVIKTESHH

Secondary structure (DSSP, 8-state):
--HHHHHHHHHHHHHHH----BTTBPPPPHHHHHHHHH--S-HHHHHHHH---HHHHHHHHHHHHHHHHHHHHHHHHHHHHHHHHHHHHHHHHHHHHHHHHHHHHHHHHHHHHHHHHHHHHHHHHHHHHHHTT----TTHHHHHHTTHHHHHHHHHHHHHHHHHHGGG-